Protein AF-A0A5C7S1T9-F1 (afdb_monomer_lite)

Foldseek 3Di:
DDDDDDDPDPCPPDDDDDDPDDDQDEDQDDDDLVPDDDDPVSSVVSVVRRVVLVVQLVVQVVPDPPVPDDPVRVSVSNHVSSVDD

Structure (mmCIF, N/CA/C/O backbone):
data_AF-A0A5C7S1T9-F1
#
_entry.id   AF-A0A5C7S1T9-F1
#
loop_
_atom_site.group_PDB
_atom_site.id
_atom_site.type_symbol
_atom_site.label_atom_id
_atom_site.label_alt_id
_atom_site.label_comp_id
_atom_site.label_asym_id
_atom_site.label_entity_id
_atom_site.label_seq_id
_atom_site.pdbx_PDB_ins_code
_atom_site.Cartn_x
_atom_site.Cartn_y
_atom_site.Cartn_z
_atom_site.occupancy
_atom_site.B_iso_or_equiv
_atom_site.auth_seq_id
_atom_site.auth_comp_id
_atom_site.auth_asym_id
_atom_site.auth_atom_id
_atom_site.pdbx_PDB_model_num
ATOM 1 N N . MET A 1 1 ? -17.063 9.999 -21.178 1.00 32.09 1 MET A N 1
ATOM 2 C CA . MET A 1 1 ? -17.350 8.806 -20.356 1.00 32.09 1 MET A CA 1
ATOM 3 C C . MET A 1 1 ? -16.059 8.467 -19.618 1.00 32.09 1 MET A C 1
ATOM 5 O O . MET A 1 1 ? -15.187 7.833 -20.189 1.00 32.09 1 MET A O 1
ATOM 9 N N . ALA A 1 2 ? -15.869 9.040 -18.432 1.00 31.02 2 ALA A N 1
ATOM 10 C CA . ALA A 1 2 ? -14.735 8.776 -17.551 1.00 31.02 2 ALA A CA 1
ATOM 11 C C . ALA A 1 2 ? -15.305 8.678 -16.137 1.00 31.02 2 ALA A C 1
ATOM 13 O O . ALA A 1 2 ? -16.235 9.406 -15.789 1.00 31.02 2 ALA A O 1
ATOM 14 N N . ASP A 1 3 ? -14.822 7.671 -15.434 1.00 36.81 3 ASP A N 1
ATOM 15 C CA . ASP A 1 3 ? -15.508 6.963 -14.372 1.00 36.81 3 ASP A CA 1
ATOM 16 C C . ASP A 1 3 ? -15.748 7.813 -13.122 1.00 36.81 3 ASP A C 1
ATOM 18 O O . ASP A 1 3 ? -14.873 8.544 -12.657 1.00 36.81 3 ASP A O 1
ATOM 22 N N . ARG A 1 4 ? -16.956 7.685 -12.575 1.00 39.44 4 ARG A N 1
ATOM 23 C CA . ARG A 1 4 ? -17.343 8.192 -11.261 1.00 39.44 4 ARG A CA 1
ATOM 24 C C . ARG A 1 4 ? -16.961 7.118 -10.253 1.00 39.44 4 ARG A C 1
ATOM 26 O O . ARG A 1 4 ? -17.762 6.220 -10.052 1.00 39.44 4 ARG A O 1
ATOM 33 N N . TYR A 1 5 ? -15.810 7.210 -9.591 1.00 39.31 5 TYR A N 1
ATOM 34 C CA . TYR A 1 5 ? -15.623 6.504 -8.320 1.00 39.31 5 TYR A CA 1
ATOM 35 C C . TYR A 1 5 ? -14.681 7.267 -7.384 1.00 39.31 5 TYR A C 1
ATOM 37 O O . TYR A 1 5 ? -13.599 7.714 -7.754 1.00 39.31 5 TYR A O 1
ATOM 45 N N . ASN A 1 6 ? -15.201 7.447 -6.177 1.00 36.97 6 ASN A N 1
ATOM 46 C CA . ASN A 1 6 ? -14.753 8.264 -5.058 1.00 36.97 6 ASN A CA 1
ATOM 47 C C . ASN A 1 6 ? -13.273 8.012 -4.662 1.00 36.97 6 ASN A C 1
ATOM 49 O O . ASN A 1 6 ? -12.907 6.852 -4.456 1.00 36.97 6 ASN A O 1
ATOM 53 N N . PRO A 1 7 ? -12.419 9.048 -4.535 1.00 39.22 7 PRO A N 1
ATOM 54 C CA . PRO A 1 7 ? -10.997 8.890 -4.255 1.00 39.22 7 PRO A CA 1
ATOM 55 C C . PRO A 1 7 ? -10.747 8.761 -2.748 1.00 39.22 7 PRO A C 1
ATOM 57 O O . PRO A 1 7 ? -10.831 9.734 -2.011 1.00 39.22 7 PRO A O 1
ATOM 60 N N . LEU A 1 8 ? -10.341 7.580 -2.287 1.00 40.16 8 LEU A N 1
ATOM 61 C CA . LEU A 1 8 ? -9.613 7.455 -1.018 1.00 40.16 8 LEU A CA 1
ATOM 62 C C . LEU A 1 8 ? -8.107 7.584 -1.296 1.00 40.16 8 LEU A C 1
ATOM 64 O O . LEU A 1 8 ? -7.319 6.663 -1.101 1.00 40.16 8 LEU A O 1
ATOM 68 N N . PHE A 1 9 ? -7.717 8.748 -1.812 1.00 44.00 9 PHE A N 1
ATOM 69 C CA . PHE A 1 9 ? -6.363 9.270 -1.658 1.00 44.00 9 PHE A CA 1
ATOM 70 C C . PHE A 1 9 ? -6.429 10.352 -0.585 1.00 44.00 9 PHE A C 1
ATOM 72 O O . PHE A 1 9 ? -7.438 11.042 -0.464 1.00 44.00 9 PHE A O 1
ATOM 79 N N . LEU A 1 10 ? -5.357 10.505 0.186 1.00 38.78 10 LEU A N 1
ATOM 80 C CA . LEU A 1 10 ? -5.224 11.452 1.294 1.00 38.78 10 LEU A CA 1
ATOM 81 C C . LEU A 1 10 ? -5.126 12.926 0.816 1.00 38.78 10 LEU A C 1
ATOM 83 O O . LEU A 1 10 ? -4.205 13.652 1.168 1.00 38.78 10 LEU A O 1
ATOM 87 N N . CYS A 1 11 ? -6.050 13.357 -0.039 1.00 39.81 11 CYS A N 1
ATOM 88 C CA . CYS A 1 11 ? -6.303 14.738 -0.442 1.00 39.81 11 CYS A CA 1
ATOM 89 C C . CYS A 1 11 ? -7.809 14.866 -0.669 1.00 39.81 11 CYS A C 1
ATOM 91 O O . CYS A 1 11 ? -8.287 14.914 -1.799 1.00 39.81 11 CYS A O 1
ATOM 93 N N . ALA A 1 12 ? -8.564 14.861 0.427 1.00 46.38 12 ALA A N 1
ATOM 94 C CA . ALA A 1 12 ? -9.975 15.214 0.385 1.00 46.38 12 ALA A CA 1
ATOM 95 C C . ALA A 1 12 ? -10.189 16.740 0.261 1.00 46.38 12 ALA A C 1
ATOM 97 O O . ALA A 1 12 ? -11.326 17.143 0.053 1.00 46.38 12 ALA A O 1
ATOM 98 N N . ASP A 1 13 ? -9.130 17.570 0.352 1.00 46.84 13 ASP A N 1
ATOM 99 C CA . ASP A 1 13 ? -9.265 19.041 0.330 1.00 46.84 13 ASP A CA 1
ATOM 100 C C . ASP A 1 13 ? -8.029 19.849 -0.148 1.00 46.84 13 ASP A C 1
ATOM 102 O O . ASP A 1 13 ? -8.097 21.067 -0.269 1.00 46.84 13 ASP A O 1
ATOM 106 N N . GLU A 1 14 ? -6.889 19.218 -0.465 1.00 44.59 14 GLU A N 1
ATOM 107 C CA . GLU A 1 14 ? -5.680 19.940 -0.900 1.00 44.59 14 GLU A CA 1
ATOM 108 C C . GLU A 1 14 ? -5.213 19.489 -2.288 1.00 44.59 14 GLU A C 1
ATOM 110 O O . GLU A 1 14 ? -5.276 18.317 -2.660 1.00 44.59 14 GLU A O 1
ATOM 115 N N . SER A 1 15 ? -4.764 20.450 -3.097 1.00 51.47 15 SER A N 1
ATOM 116 C CA . SER A 1 15 ? -4.287 20.188 -4.456 1.00 51.47 15 SER A CA 1
ATOM 117 C C . SER A 1 15 ? -3.017 19.335 -4.408 1.00 51.47 15 SER A C 1
ATOM 119 O O . SER A 1 15 ? -2.029 19.735 -3.795 1.00 51.47 15 SER A O 1
ATOM 121 N N . CYS A 1 16 ? -3.014 18.174 -5.074 1.00 58.28 16 CYS A N 1
ATOM 122 C CA . CYS A 1 16 ? -1.821 17.329 -5.152 1.00 58.28 16 CYS A CA 1
ATOM 123 C C . CYS A 1 16 ? -0.610 18.123 -5.689 1.00 58.28 16 CYS A C 1
ATOM 125 O O . CYS A 1 16 ? -0.755 18.863 -6.668 1.00 58.28 16 CYS A O 1
ATOM 127 N N . PRO A 1 17 ? 0.592 17.951 -5.106 1.00 63.75 17 PRO A N 1
ATOM 128 C CA . PRO A 1 17 ? 1.778 18.688 -5.527 1.00 63.75 17 PRO A CA 1
ATOM 129 C C . PRO A 1 17 ? 2.147 18.382 -6.986 1.00 63.75 17 PRO A C 1
ATOM 131 O O . PRO A 1 17 ? 2.051 17.241 -7.448 1.00 63.75 17 PRO A O 1
ATOM 134 N 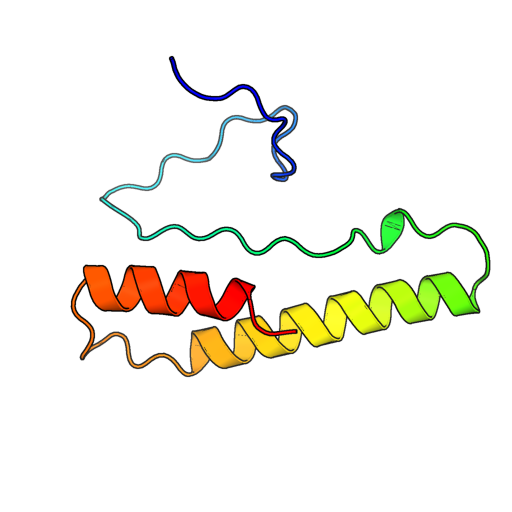N . VAL A 1 18 ? 2.595 19.409 -7.716 1.00 66.25 18 VAL A N 1
ATOM 135 C CA . VAL A 1 18 ? 3.079 19.261 -9.094 1.00 66.25 18 VAL A CA 1
ATOM 136 C C . VAL A 1 18 ? 4.473 18.644 -9.067 1.00 66.25 18 VAL A C 1
ATOM 138 O O . VAL A 1 18 ? 5.439 19.272 -8.640 1.00 66.25 18 VAL A O 1
ATOM 141 N N . TRP A 1 19 ? 4.586 17.415 -9.564 1.00 64.00 19 TRP A N 1
ATOM 142 C CA . TRP A 1 19 ? 5.869 16.740 -9.737 1.00 64.00 19 TRP A CA 1
ATOM 143 C C . TRP A 1 19 ? 6.453 17.072 -11.119 1.00 64.00 19 TRP A C 1
ATOM 145 O O . TRP A 1 19 ? 5.831 16.720 -12.126 1.00 64.00 19 TRP A O 1
ATOM 155 N N . PRO A 1 20 ? 7.629 17.727 -11.215 1.00 68.50 20 PRO A N 1
ATOM 156 C CA . PRO A 1 20 ? 8.261 17.976 -12.506 1.00 68.50 20 PRO A CA 1
ATOM 157 C C . PRO A 1 20 ? 8.663 16.650 -13.176 1.00 68.50 20 PRO A C 1
ATOM 159 O O . PRO A 1 20 ? 9.214 15.753 -12.541 1.00 68.50 20 PRO A O 1
ATOM 162 N N . GLY A 1 21 ? 8.390 16.518 -14.478 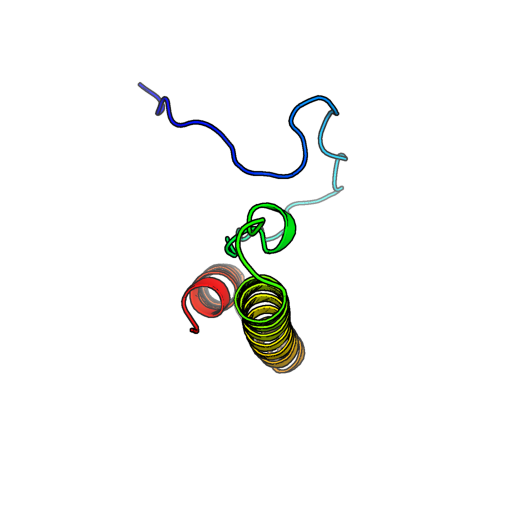1.00 76.81 21 GLY A N 1
ATOM 163 C CA . GLY A 1 21 ? 8.686 15.317 -15.270 1.00 76.81 21 GLY A CA 1
ATOM 164 C C . GLY A 1 21 ? 7.480 14.395 -15.506 1.00 76.81 21 GLY A C 1
ATOM 165 O O . GLY A 1 21 ? 6.329 14.822 -15.485 1.00 76.81 21 GLY A O 1
ATOM 166 N N . ARG A 1 22 ? 7.745 13.113 -15.806 1.00 73.38 22 ARG A N 1
ATOM 167 C CA . ARG A 1 22 ? 6.719 12.073 -16.045 1.00 73.38 22 ARG A CA 1
ATOM 168 C C . ARG A 1 22 ? 6.864 10.918 -15.044 1.00 73.38 22 ARG A C 1
ATOM 170 O O . ARG A 1 22 ? 7.251 9.816 -15.469 1.00 73.38 22 ARG A O 1
ATOM 177 N N . PRO A 1 23 ? 6.579 11.150 -13.747 1.00 80.25 23 PRO A N 1
ATOM 178 C CA . PRO A 1 23 ? 6.756 10.141 -12.711 1.00 80.25 23 PRO A CA 1
ATOM 179 C C . PRO A 1 23 ? 5.930 8.888 -13.009 1.00 80.25 23 PRO A C 1
ATOM 181 O O . PRO A 1 23 ? 4.889 8.931 -13.673 1.00 80.25 23 PRO A O 1
ATOM 184 N N . ILE A 1 24 ? 6.415 7.750 -12.524 1.00 84.12 24 ILE A N 1
ATOM 185 C CA . ILE A 1 24 ? 5.623 6.526 -12.476 1.00 84.12 24 ILE A CA 1
ATOM 186 C C . ILE A 1 24 ? 4.824 6.571 -11.181 1.00 84.12 24 ILE A C 1
ATOM 188 O O . ILE A 1 24 ? 5.393 6.732 -10.107 1.00 84.12 24 ILE A O 1
ATOM 192 N N . THR A 1 25 ? 3.509 6.432 -11.295 1.00 82.00 25 THR A N 1
ATOM 193 C CA . THR A 1 25 ? 2.585 6.459 -10.163 1.00 82.00 25 THR A CA 1
ATOM 194 C C . THR A 1 25 ? 1.942 5.091 -9.965 1.00 82.00 25 THR A C 1
ATOM 196 O O . THR A 1 25 ? 1.612 4.391 -10.929 1.00 82.00 25 THR A O 1
ATOM 199 N N . ALA A 1 26 ? 1.753 4.715 -8.703 1.00 85.88 26 ALA A N 1
ATOM 200 C CA . ALA A 1 26 ? 0.955 3.571 -8.289 1.00 85.88 26 ALA A CA 1
ATOM 201 C C . ALA A 1 26 ? 0.215 3.916 -6.996 1.00 85.88 26 ALA A C 1
ATOM 203 O O . ALA A 1 26 ? 0.683 4.737 -6.210 1.00 85.88 26 ALA A O 1
ATOM 204 N N . HIS A 1 27 ? -0.937 3.284 -6.793 1.00 84.25 27 HIS A N 1
ATOM 205 C CA . HIS A 1 27 ? -1.733 3.431 -5.584 1.00 84.25 27 HIS A CA 1
ATOM 206 C C . HIS A 1 27 ? -1.799 2.101 -4.850 1.00 84.25 27 HIS A C 1
ATOM 208 O O . HIS A 1 27 ? -2.127 1.077 -5.451 1.00 84.25 27 HIS A O 1
ATOM 214 N N . TRP A 1 28 ? -1.483 2.133 -3.560 1.00 87.12 28 TRP A N 1
ATOM 215 C CA . TRP A 1 28 ? -1.446 0.966 -2.692 1.00 87.12 28 TRP A CA 1
ATOM 216 C C . TRP A 1 28 ? -2.396 1.192 -1.525 1.00 87.12 28 TRP A C 1
ATOM 218 O O . TRP A 1 28 ? -1.979 1.630 -0.456 1.00 87.12 28 TRP A O 1
ATOM 228 N N . GLY A 1 29 ? -3.677 0.900 -1.745 1.00 85.50 29 GLY A N 1
ATOM 2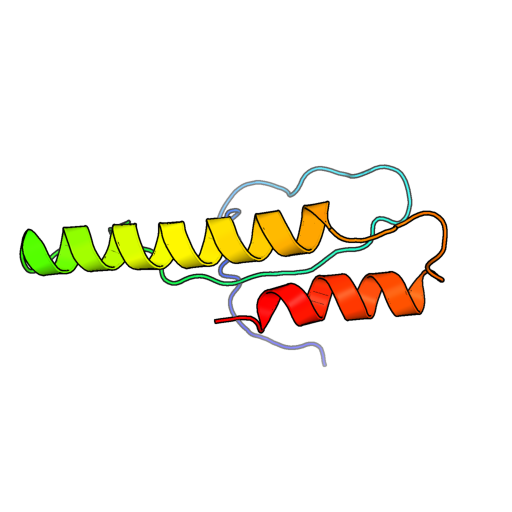29 C CA . GLY A 1 29 ? -4.679 0.961 -0.687 1.00 85.50 29 GLY A CA 1
ATOM 230 C C . GLY A 1 29 ? -4.309 0.036 0.475 1.00 85.50 29 GLY A C 1
ATOM 231 O O . GLY A 1 29 ? -3.827 -1.086 0.265 1.00 85.50 29 GLY A O 1
ATOM 232 N N . ILE A 1 30 ? -4.499 0.531 1.692 1.00 88.44 30 ILE A N 1
ATOM 233 C CA . ILE A 1 30 ? -4.475 -0.239 2.935 1.00 88.44 30 ILE A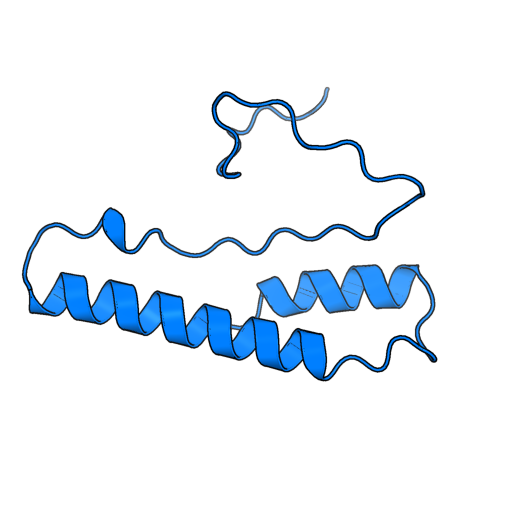 CA 1
ATOM 234 C C . ILE A 1 30 ? -5.742 0.109 3.708 1.00 88.44 30 ILE A C 1
ATOM 236 O O . ILE A 1 30 ? -6.264 1.214 3.553 1.00 88.44 30 ILE A O 1
ATOM 240 N N . ASP A 1 31 ? -6.217 -0.817 4.532 1.00 87.75 31 ASP A N 1
ATOM 241 C CA . ASP A 1 31 ? -7.307 -0.519 5.454 1.00 87.75 31 ASP A CA 1
ATOM 242 C C . ASP A 1 31 ? -6.849 0.553 6.450 1.00 87.75 31 ASP A C 1
ATOM 244 O O . ASP A 1 31 ? -5.719 0.497 6.941 1.00 87.75 31 ASP A O 1
ATOM 248 N N . ASP A 1 32 ? -7.716 1.524 6.739 1.00 89.88 32 ASP A N 1
ATOM 249 C CA . ASP A 1 32 ? -7.429 2.572 7.717 1.00 89.88 32 ASP A CA 1
ATOM 250 C C . ASP A 1 32 ? -7.470 1.985 9.141 1.00 89.88 32 ASP A C 1
ATOM 252 O O . ASP A 1 32 ? -8.552 1.634 9.627 1.00 89.88 32 ASP A O 1
ATOM 256 N N . PRO A 1 33 ? -6.327 1.872 9.847 1.00 91.69 33 PRO A N 1
ATOM 257 C CA . PRO A 1 33 ? -6.317 1.327 11.196 1.00 91.69 33 PRO A CA 1
ATOM 258 C C . PRO A 1 33 ? -7.000 2.254 12.213 1.00 91.69 33 PRO A C 1
ATOM 260 O O . PRO A 1 33 ? -7.422 1.771 13.264 1.00 91.69 33 PRO A O 1
ATOM 263 N N . ALA A 1 34 ? -7.143 3.554 11.916 1.00 91.62 34 ALA A N 1
ATOM 264 C CA . ALA A 1 34 ? -7.827 4.512 12.786 1.00 91.62 34 ALA A CA 1
ATOM 265 C C . ALA A 1 34 ? -9.357 4.359 12.754 1.00 91.62 34 ALA A C 1
ATOM 267 O O . ALA A 1 34 ? -10.037 4.816 13.672 1.00 91.62 34 ALA A O 1
ATOM 268 N N . ALA A 1 35 ? -9.900 3.674 11.743 1.00 91.62 35 ALA A N 1
ATOM 269 C CA . ALA A 1 35 ? -11.321 3.351 11.674 1.00 91.62 35 ALA A CA 1
ATOM 270 C C . ALA A 1 35 ? -11.739 2.255 12.676 1.00 91.62 35 ALA A C 1
ATOM 272 O O . ALA A 1 35 ? -12.926 2.112 12.966 1.00 91.62 35 ALA A O 1
ATOM 273 N N . ALA A 1 36 ? -10.794 1.478 13.223 1.00 92.25 36 ALA A N 1
ATOM 274 C CA . ALA A 1 36 ? -11.090 0.488 14.255 1.00 92.25 36 ALA A CA 1
ATOM 275 C C . ALA A 1 36 ? -11.333 1.179 15.611 1.00 92.25 36 ALA A C 1
ATOM 277 O O . ALA A 1 36 ? -10.423 1.789 16.166 1.00 92.25 36 ALA A O 1
ATOM 278 N N . THR A 1 37 ? -12.539 1.048 16.171 1.00 91.94 37 THR A N 1
ATOM 279 C CA . THR A 1 37 ? -12.932 1.690 17.446 1.00 91.94 37 THR A CA 1
ATOM 280 C C . THR A 1 37 ? -13.499 0.722 18.487 1.00 91.94 37 THR A C 1
ATOM 282 O O . THR A 1 37 ? -13.796 1.135 19.604 1.00 91.94 37 THR A O 1
ATOM 285 N N . ASP A 1 38 ? -13.612 -0.565 18.151 1.00 88.25 38 ASP A N 1
ATOM 286 C CA . ASP A 1 38 ? -14.319 -1.558 18.964 1.00 88.25 38 ASP A CA 1
ATOM 287 C C . ASP A 1 38 ? -13.594 -1.902 20.283 1.00 88.25 38 ASP A C 1
ATOM 289 O O . ASP A 1 38 ? -13.975 -1.465 21.365 1.00 88.25 38 ASP A O 1
ATOM 293 N N . SER A 1 39 ? -12.539 -2.725 20.215 1.00 95.31 39 SER A N 1
ATOM 294 C CA . SER A 1 39 ? -11.786 -3.197 21.384 1.00 95.31 39 SER A CA 1
ATOM 295 C C . SER A 1 39 ? -10.294 -2.898 21.253 1.00 95.31 39 SER A C 1
ATOM 297 O O . SER A 1 39 ? -9.764 -2.938 20.139 1.00 95.31 39 SER A O 1
ATOM 299 N N . PRO A 1 40 ? -9.554 -2.718 22.367 1.00 94.06 40 PRO A N 1
ATOM 300 C CA . PRO A 1 40 ? -8.102 -2.518 22.324 1.00 94.06 40 PRO A CA 1
ATOM 301 C C . PRO A 1 40 ? -7.362 -3.604 21.528 1.00 94.06 40 PRO A C 1
ATOM 303 O O . PRO A 1 40 ? -6.395 -3.320 20.827 1.00 94.06 40 PRO A O 1
ATOM 306 N N . LYS A 1 41 ? -7.851 -4.851 21.579 1.00 95.88 41 LYS A N 1
ATOM 307 C CA . LYS A 1 41 ? -7.303 -5.972 20.807 1.00 95.88 41 LYS A CA 1
ATOM 308 C C . LYS A 1 41 ? -7.550 -5.820 19.302 1.00 95.88 41 LYS A C 1
ATOM 310 O O . LYS A 1 41 ? -6.655 -6.119 18.514 1.00 95.88 41 LYS A O 1
ATOM 315 N N . GLN A 1 42 ? -8.745 -5.386 18.897 1.00 93.31 42 GLN A N 1
ATOM 316 C CA . GLN A 1 42 ? -9.065 -5.133 17.486 1.00 93.31 42 GLN A CA 1
ATOM 317 C C . GLN A 1 42 ? -8.295 -3.929 16.946 1.00 93.31 42 GLN A C 1
ATOM 319 O O . GLN A 1 42 ? -7.740 -4.033 15.856 1.00 93.31 42 GLN A O 1
ATOM 324 N N . ILE A 1 43 ? -8.181 -2.855 17.733 1.00 95.12 43 ILE A N 1
ATOM 325 C CA . ILE A 1 43 ? -7.365 -1.680 17.402 1.00 95.12 43 ILE A CA 1
ATOM 326 C C . ILE A 1 43 ? -5.916 -2.115 17.187 1.00 95.12 43 ILE A C 1
ATOM 328 O O . ILE A 1 43 ? -5.364 -1.914 16.110 1.00 95.12 43 ILE A O 1
ATOM 332 N N . HIS A 1 44 ? -5.319 -2.803 18.165 1.00 96.31 44 HIS A N 1
ATOM 333 C CA . HIS A 1 44 ? -3.943 -3.279 18.046 1.00 96.31 44 HIS A CA 1
ATOM 334 C C . HIS A 1 44 ? -3.744 -4.143 16.794 1.00 96.31 44 HIS A C 1
ATOM 336 O O . HIS A 1 44 ? -2.824 -3.903 16.019 1.00 96.31 44 HIS A O 1
ATOM 342 N N . ARG A 1 45 ? -4.657 -5.089 16.537 1.00 95.75 45 ARG A N 1
ATOM 343 C CA . ARG A 1 45 ? -4.610 -5.933 15.337 1.00 95.75 45 ARG A CA 1
ATOM 344 C C . ARG A 1 45 ? -4.686 -5.118 14.041 1.00 95.75 45 ARG A C 1
ATOM 346 O O . ARG A 1 45 ? -3.946 -5.430 13.113 1.00 95.75 45 ARG A O 1
ATOM 353 N N . ALA A 1 46 ? -5.550 -4.105 13.965 1.00 95.00 46 ALA A N 1
ATOM 354 C CA . ALA A 1 46 ? -5.679 -3.248 12.786 1.00 95.00 46 ALA A CA 1
ATOM 355 C C . ALA A 1 46 ? -4.366 -2.504 12.491 1.00 95.00 46 ALA A C 1
ATOM 357 O O . ALA A 1 46 ? -3.861 -2.566 11.369 1.00 95.00 46 ALA A O 1
ATOM 358 N N . PHE A 1 47 ? -3.753 -1.904 13.516 1.00 96.19 47 PHE A N 1
ATOM 359 C CA . PHE A 1 47 ? -2.455 -1.233 13.390 1.00 96.19 47 PHE A CA 1
ATOM 360 C C . PHE A 1 47 ? -1.324 -2.199 13.019 1.00 96.19 47 PHE A C 1
ATOM 362 O O . PHE A 1 47 ? -0.539 -1.900 12.120 1.00 96.19 47 PHE A O 1
ATOM 369 N N . THR A 1 48 ? -1.246 -3.370 13.656 1.00 96.44 48 THR A N 1
ATOM 370 C CA . THR A 1 48 ? -0.236 -4.387 13.327 1.00 96.44 48 THR A CA 1
ATOM 371 C C . THR A 1 48 ? -0.365 -4.862 11.879 1.00 96.44 48 THR A C 1
ATOM 373 O O . THR A 1 48 ? 0.642 -4.979 11.183 1.00 96.44 48 THR A O 1
ATOM 376 N N . ASN A 1 49 ? -1.590 -5.091 11.400 1.00 95.06 49 ASN A N 1
ATOM 377 C CA . ASN A 1 49 ? -1.836 -5.497 10.016 1.00 95.06 49 ASN A CA 1
ATOM 378 C C . ASN A 1 49 ? -1.409 -4.407 9.023 1.00 95.06 49 ASN A C 1
ATOM 380 O O . ASN A 1 49 ? -0.671 -4.699 8.082 1.00 95.06 49 ASN A O 1
ATOM 384 N N . ALA A 1 50 ? -1.821 -3.155 9.257 1.00 94.88 50 ALA A N 1
ATOM 385 C CA . ALA A 1 50 ? -1.430 -2.020 8.423 1.00 94.88 50 ALA A CA 1
ATOM 386 C C . ALA A 1 50 ? 0.099 -1.854 8.384 1.00 94.88 50 ALA A C 1
ATOM 388 O O . ALA A 1 50 ? 0.684 -1.698 7.310 1.00 94.88 50 ALA A O 1
ATOM 389 N N . HIS A 1 51 ? 0.760 -1.971 9.540 1.00 95.25 51 HIS A N 1
ATOM 390 C CA . HIS A 1 51 ? 2.214 -1.905 9.651 1.00 95.25 51 HIS A CA 1
ATOM 391 C C . HIS A 1 51 ? 2.912 -3.012 8.852 1.00 95.25 51 HIS A C 1
ATOM 393 O O . HIS A 1 51 ? 3.793 -2.714 8.047 1.00 95.25 51 HIS A O 1
ATOM 399 N N . HIS A 1 52 ? 2.507 -4.274 9.016 1.00 95.44 52 HIS A N 1
ATOM 400 C CA . HIS A 1 52 ? 3.110 -5.392 8.283 1.00 95.44 52 HIS A CA 1
ATOM 401 C C . HIS A 1 52 ? 2.951 -5.246 6.769 1.00 95.44 52 HIS A C 1
ATOM 403 O O . HIS A 1 52 ? 3.906 -5.474 6.021 1.00 95.44 52 HIS A O 1
ATOM 409 N N . LEU A 1 53 ? 1.769 -4.821 6.320 1.00 93.94 53 LEU A N 1
ATOM 410 C CA . LEU A 1 53 ? 1.482 -4.614 4.906 1.00 93.94 53 LEU A CA 1
ATOM 411 C C . LEU A 1 53 ? 2.359 -3.501 4.315 1.00 93.94 53 LEU A C 1
ATOM 413 O O . LEU A 1 53 ? 2.970 -3.680 3.258 1.00 93.94 53 LEU A O 1
ATOM 417 N N . LEU A 1 54 ? 2.484 -2.373 5.020 1.00 94.00 54 LEU A N 1
ATOM 418 C CA . LEU A 1 54 ? 3.364 -1.272 4.624 1.00 94.00 54 LEU A CA 1
ATOM 419 C C . LEU A 1 54 ? 4.832 -1.697 4.608 1.00 94.00 54 LEU A C 1
ATOM 421 O O . LEU A 1 54 ? 5.520 -1.469 3.612 1.00 94.00 54 LEU A O 1
ATOM 425 N N . GLN A 1 55 ? 5.301 -2.357 5.666 1.00 95.62 55 GLN A N 1
ATOM 426 C CA . GLN A 1 55 ? 6.681 -2.820 5.778 1.00 95.62 55 GLN A CA 1
ATOM 427 C C . GLN A 1 55 ? 7.045 -3.769 4.629 1.00 95.62 55 GLN A C 1
ATOM 429 O O . GLN A 1 55 ? 8.097 -3.609 4.006 1.00 95.62 55 GLN A O 1
ATOM 434 N N . ARG A 1 56 ? 6.158 -4.715 4.292 1.00 94.50 56 ARG A N 1
ATOM 435 C CA . ARG A 1 56 ? 6.351 -5.634 3.162 1.00 94.50 56 ARG A CA 1
ATOM 436 C C . ARG A 1 56 ? 6.456 -4.882 1.837 1.00 94.50 56 ARG A C 1
ATOM 438 O O . ARG A 1 56 ? 7.398 -5.109 1.078 1.00 94.50 56 ARG A O 1
ATOM 445 N N . ARG A 1 57 ? 5.515 -3.977 1.560 1.00 94.88 57 ARG A N 1
ATOM 446 C CA . ARG A 1 57 ? 5.468 -3.217 0.298 1.00 94.88 57 ARG A CA 1
ATOM 447 C C . ARG A 1 57 ? 6.678 -2.299 0.132 1.00 94.88 57 ARG A C 1
ATOM 449 O O . ARG A 1 57 ? 7.285 -2.273 -0.937 1.00 94.88 57 ARG A O 1
ATOM 456 N N . ILE A 1 58 ? 7.076 -1.606 1.198 1.00 93.94 58 ILE A N 1
ATOM 457 C CA . ILE A 1 58 ? 8.278 -0.762 1.226 1.00 93.94 58 ILE A CA 1
ATOM 458 C C . ILE A 1 58 ? 9.541 -1.606 1.011 1.00 93.94 58 ILE A C 1
ATOM 460 O O . ILE A 1 58 ? 10.427 -1.195 0.263 1.00 93.94 58 ILE A O 1
ATOM 464 N N . GLY A 1 59 ? 9.617 -2.799 1.609 1.00 94.88 59 GLY A N 1
ATOM 465 C CA . GLY A 1 59 ? 10.721 -3.732 1.377 1.00 94.88 59 GLY A CA 1
ATOM 466 C C . GLY A 1 59 ? 10.817 -4.182 -0.084 1.00 94.88 59 GLY A C 1
ATOM 467 O O . GLY A 1 59 ? 11.898 -4.153 -0.669 1.00 94.88 59 GLY A O 1
ATOM 468 N N . LEU A 1 60 ? 9.685 -4.529 -0.709 1.00 93.50 60 LEU A N 1
ATOM 469 C CA . LEU A 1 60 ? 9.644 -4.894 -2.130 1.00 93.50 60 LEU A CA 1
ATOM 470 C C . LEU A 1 60 ? 10.040 -3.730 -3.043 1.00 93.50 60 LEU A C 1
ATOM 472 O O . LEU A 1 60 ? 10.742 -3.948 -4.028 1.00 93.50 60 LEU A O 1
ATOM 476 N N . LEU A 1 61 ? 9.620 -2.507 -2.710 1.00 92.44 61 LEU A N 1
ATOM 477 C CA . LEU A 1 61 ? 9.993 -1.305 -3.454 1.00 92.44 61 LEU A CA 1
ATOM 478 C C . LEU A 1 61 ? 11.505 -1.066 -3.401 1.00 92.44 61 LEU A C 1
ATOM 480 O O . LEU A 1 61 ? 12.114 -0.831 -4.441 1.00 92.44 61 LEU A O 1
ATOM 484 N N . GLN A 1 62 ? 12.109 -1.170 -2.213 1.00 93.62 62 GLN A N 1
ATOM 485 C CA . GLN A 1 62 ? 13.559 -1.021 -2.032 1.00 93.62 62 GLN A CA 1
ATOM 486 C C . GLN A 1 62 ? 14.361 -2.099 -2.771 1.00 93.62 62 GLN A C 1
ATOM 488 O O . GLN A 1 62 ? 15.474 -1.840 -3.217 1.00 93.62 62 GLN A O 1
ATOM 493 N N . ALA A 1 63 ? 13.800 -3.299 -2.932 1.00 92.62 63 ALA A N 1
ATOM 494 C CA . ALA A 1 63 ? 14.447 -4.397 -3.645 1.00 92.62 63 ALA A CA 1
ATOM 495 C C . ALA A 1 63 ? 14.381 -4.273 -5.184 1.00 92.62 63 ALA A C 1
ATOM 497 O O . ALA A 1 63 ? 14.989 -5.088 -5.887 1.00 92.62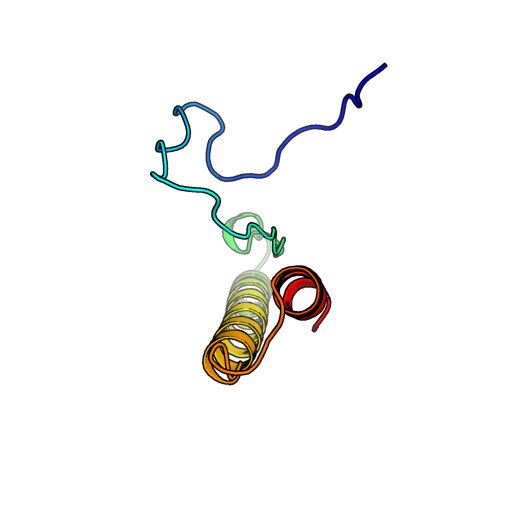 63 ALA A O 1
ATOM 498 N N . LEU A 1 64 ? 13.652 -3.292 -5.738 1.00 90.06 64 LEU A N 1
ATOM 499 C CA . LEU A 1 64 ? 13.584 -3.090 -7.186 1.00 90.06 64 LEU A CA 1
ATOM 500 C C . LEU A 1 64 ? 14.915 -2.553 -7.730 1.00 90.06 64 LEU A C 1
ATOM 502 O O . LEU A 1 64 ? 15.349 -1.456 -7.395 1.00 90.06 64 LEU A O 1
ATOM 506 N N . LYS A 1 65 ? 15.521 -3.293 -8.663 1.00 86.25 65 LYS A N 1
ATOM 507 C CA . LYS A 1 65 ? 16.678 -2.830 -9.443 1.00 86.25 65 LYS A CA 1
ATOM 508 C C . LYS A 1 65 ? 16.216 -1.912 -10.573 1.00 86.25 65 LYS A C 1
ATOM 510 O O . LYS A 1 65 ? 15.941 -2.373 -11.680 1.00 86.25 65 LYS A O 1
ATOM 515 N N . ILE A 1 66 ? 16.089 -0.622 -10.274 1.00 84.81 66 ILE A N 1
ATOM 516 C CA . ILE A 1 66 ? 15.554 0.382 -11.208 1.00 84.81 66 ILE A CA 1
ATOM 517 C C . ILE A 1 66 ? 16.446 0.525 -12.451 1.00 84.81 66 ILE A C 1
ATOM 519 O O . ILE A 1 66 ? 15.919 0.655 -13.554 1.00 84.81 66 ILE A O 1
ATOM 523 N N . GLU A 1 67 ? 17.771 0.421 -12.302 1.00 80.81 67 GLU A N 1
ATOM 524 C CA . GLU A 1 67 ? 18.748 0.664 -13.380 1.00 80.81 67 GLU A CA 1
ATOM 525 C C . GLU A 1 67 ? 18.671 -0.320 -14.566 1.00 80.81 67 GLU A C 1
ATOM 527 O O . GLU A 1 67 ? 19.315 -0.094 -15.586 1.00 80.81 67 GLU A O 1
ATOM 532 N N . GLY A 1 68 ? 17.879 -1.393 -14.468 1.00 75.62 68 GLY A N 1
ATOM 533 C CA . GLY A 1 68 ? 17.696 -2.382 -15.538 1.00 75.62 68 GLY A CA 1
ATOM 534 C C . GLY A 1 68 ? 16.260 -2.524 -16.046 1.00 75.62 68 GLY A C 1
ATOM 535 O O . GLY A 1 68 ? 15.975 -3.469 -16.781 1.00 75.62 68 GLY A O 1
ATOM 536 N N . LEU A 1 69 ? 15.334 -1.656 -15.622 1.00 83.00 69 LEU A N 1
ATOM 537 C CA . LEU A 1 69 ? 13.912 -1.789 -15.942 1.00 83.00 69 LEU A CA 1
ATOM 538 C C . LEU A 1 69 ? 13.443 -0.737 -16.949 1.00 83.00 69 LEU A C 1
ATOM 540 O O . LEU A 1 69 ? 13.454 0.462 -16.684 1.00 83.00 69 LEU A O 1
ATOM 544 N N . GLU A 1 70 ? 12.901 -1.219 -18.068 1.00 87.00 70 GLU A N 1
ATOM 545 C CA . GLU A 1 70 ? 12.117 -0.410 -19.000 1.00 87.00 70 GLU A CA 1
ATOM 546 C C . GLU A 1 70 ? 10.919 0.241 -18.299 1.00 87.00 70 GLU A C 1
ATOM 548 O O . GLU A 1 70 ? 10.290 -0.343 -17.409 1.00 87.00 70 GLU A O 1
ATOM 553 N N . ARG A 1 71 ? 10.532 1.440 -18.744 1.00 84.56 71 ARG A N 1
ATOM 554 C CA . ARG A 1 71 ? 9.503 2.258 -18.073 1.00 84.56 71 ARG A CA 1
ATOM 555 C C . ARG A 1 71 ? 8.173 1.521 -17.876 1.00 84.56 71 ARG A C 1
ATOM 557 O O . ARG A 1 71 ? 7.520 1.685 -16.844 1.00 84.56 71 ARG A O 1
ATOM 564 N N . LEU A 1 72 ? 7.759 0.720 -18.861 1.00 86.81 72 LEU A N 1
ATOM 565 C CA . LEU A 1 72 ? 6.531 -0.075 -18.773 1.00 86.81 72 LEU A CA 1
ATOM 566 C C . LEU A 1 72 ? 6.664 -1.201 -17.741 1.00 86.81 72 LEU A C 1
ATOM 568 O O . LEU A 1 72 ? 5.749 -1.401 -16.945 1.00 86.81 72 LEU A O 1
ATOM 572 N N . ALA A 1 73 ? 7.814 -1.879 -17.712 1.00 88.25 73 ALA A N 1
ATOM 573 C CA . ALA A 1 73 ? 8.101 -2.922 -16.736 1.00 88.25 73 ALA A CA 1
ATOM 574 C C . ALA A 1 73 ? 8.121 -2.346 -15.315 1.00 88.25 73 ALA A C 1
ATOM 576 O O . ALA A 1 73 ? 7.483 -2.904 -14.426 1.00 88.25 73 ALA A O 1
ATOM 577 N N . LEU A 1 74 ? 8.754 -1.187 -15.113 1.00 90.00 74 LEU A N 1
ATOM 578 C CA . LEU A 1 74 ? 8.768 -0.501 -13.823 1.00 90.00 74 LEU A CA 1
ATOM 579 C C . LEU A 1 74 ? 7.351 -0.106 -13.371 1.00 90.00 74 LEU A C 1
ATOM 581 O O . LEU A 1 74 ? 6.978 -0.368 -12.230 1.00 90.00 74 LEU A O 1
ATOM 585 N N . LYS A 1 75 ? 6.512 0.426 -14.273 1.00 89.12 75 LYS A N 1
ATOM 586 C CA . LYS A 1 75 ? 5.102 0.735 -13.964 1.00 89.12 75 LYS A CA 1
ATOM 587 C C . LYS A 1 75 ? 4.300 -0.503 -13.551 1.00 89.12 75 LYS A C 1
ATOM 589 O O . LYS A 1 75 ? 3.441 -0.400 -12.675 1.00 89.12 75 LYS A O 1
ATOM 594 N N . THR A 1 76 ? 4.542 -1.648 -14.181 1.00 90.38 76 THR A N 1
ATOM 595 C CA . THR A 1 76 ? 3.894 -2.913 -13.808 1.00 90.38 76 THR A CA 1
ATOM 596 C C . THR A 1 76 ? 4.387 -3.391 -12.445 1.00 90.38 76 THR A C 1
ATOM 598 O O . THR A 1 76 ? 3.575 -3.565 -11.546 1.00 90.38 76 THR A O 1
ATOM 601 N N . ARG A 1 77 ? 5.708 -3.458 -12.226 1.00 91.06 77 ARG A N 1
ATOM 602 C CA . ARG A 1 77 ? 6.296 -3.902 -10.949 1.00 91.06 77 ARG A CA 1
ATOM 603 C C . ARG A 1 77 ? 5.823 -3.075 -9.756 1.00 91.06 77 ARG A C 1
ATOM 605 O O . ARG A 1 77 ? 5.444 -3.641 -8.738 1.00 91.06 77 ARG A O 1
ATOM 612 N N . VAL A 1 78 ? 5.808 -1.747 -9.884 1.00 91.50 78 VAL A N 1
ATOM 613 C CA . VAL A 1 78 ? 5.346 -0.862 -8.804 1.00 91.50 78 VAL A CA 1
ATOM 614 C C . VAL A 1 78 ? 3.844 -1.055 -8.547 1.00 91.50 78 VAL A C 1
ATOM 616 O O . VAL A 1 78 ? 3.412 -1.005 -7.402 1.00 91.50 78 VAL A O 1
ATOM 619 N N . ARG A 1 79 ? 3.027 -1.350 -9.565 1.00 90.56 79 ARG A N 1
ATOM 620 C CA . ARG A 1 79 ? 1.607 -1.688 -9.358 1.00 90.56 79 ARG A CA 1
ATOM 621 C C . ARG A 1 79 ? 1.433 -3.019 -8.626 1.00 90.56 79 ARG A C 1
ATOM 623 O O . ARG A 1 79 ? 0.632 -3.085 -7.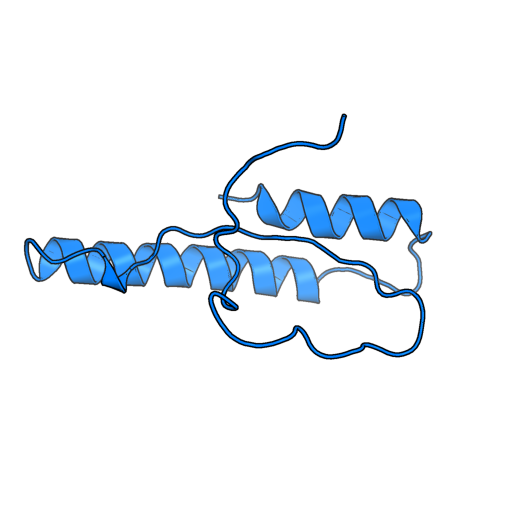697 1.00 90.56 79 ARG A O 1
ATOM 630 N N . ASP A 1 80 ? 2.200 -4.034 -9.008 1.00 91.56 80 ASP A N 1
ATOM 631 C CA . ASP A 1 80 ? 2.094 -5.393 -8.465 1.00 91.56 80 ASP A CA 1
ATOM 632 C C . ASP A 1 80 ? 2.481 -5.462 -6.981 1.00 91.56 80 ASP A C 1
ATOM 634 O O . ASP A 1 80 ? 1.902 -6.241 -6.228 1.00 91.56 80 ASP A O 1
ATOM 638 N N . ILE A 1 81 ? 3.387 -4.592 -6.516 1.00 92.62 81 ILE A N 1
ATOM 639 C CA . ILE A 1 81 ? 3.683 -4.439 -5.079 1.00 92.62 81 ILE A CA 1
ATOM 640 C C . ILE A 1 81 ? 2.406 -4.117 -4.284 1.00 92.62 81 ILE A C 1
ATOM 642 O O . ILE A 1 81 ? 2.221 -4.611 -3.176 1.00 92.62 81 ILE A O 1
ATOM 646 N N . GLY A 1 82 ? 1.467 -3.363 -4.861 1.00 87.31 82 GLY A N 1
ATOM 647 C CA . GLY A 1 82 ? 0.181 -3.066 -4.225 1.00 87.31 82 GLY A CA 1
ATOM 648 C C . GLY A 1 82 ? -0.708 -4.289 -4.008 1.00 87.31 82 GLY A C 1
ATOM 649 O O . GLY A 1 82 ? -1.579 -4.260 -3.144 1.00 87.31 82 GLY A O 1
ATOM 650 N N . GLN A 1 83 ? -0.479 -5.366 -4.759 1.00 86.00 83 GLN A N 1
ATOM 651 C CA . GLN A 1 83 ? -1.242 -6.611 -4.671 1.00 86.00 83 GLN A CA 1
ATOM 652 C C . GLN A 1 83 ? -0.622 -7.615 -3.692 1.00 86.00 83 GLN A C 1
ATOM 654 O O . GLN A 1 83 ? -1.247 -8.628 -3.387 1.00 86.00 83 GLN A O 1
ATOM 659 N N . SER A 1 84 ? 0.584 -7.354 -3.171 1.00 79.62 84 SER A N 1
ATOM 660 C CA . SER A 1 84 ? 1.163 -8.210 -2.137 1.00 79.62 84 SER A CA 1
ATOM 661 C C . SER A 1 84 ? 0.429 -7.994 -0.810 1.00 79.62 84 SER A C 1
ATOM 663 O O . SER A 1 84 ? 0.401 -6.860 -0.318 1.00 79.62 84 SER A O 1
ATOM 665 N N . SER A 1 85 ? -0.165 -9.069 -0.278 1.00 66.81 85 SER A N 1
ATOM 666 C CA . SER A 1 85 ? -0.830 -9.138 1.036 1.00 66.81 85 SER A CA 1
ATOM 667 C C . SER A 1 85 ? 0.146 -9.289 2.192 1.00 66.81 85 SER A C 1
ATOM 669 O O . SER A 1 85 ? 1.232 -9.860 1.966 1.00 66.81 85 SER A O 1
#

Radius of gyration: 16.17 Å; chains: 1; bounding box: 36×29×43 Å

Secondary structure (DSSP, 8-state):
--------SS-SSSPPP--SS-----------GGG--S-HHHHHHHHHHHHHHHHHHHHHHHT--GGG--HHHHHHHHHHHTT--

pLDDT: mean 79.32, std 19.82, range [31.02, 96.44]

Sequence (85 aa):
MADRYNPLFLCADESCPVWPGRPITAHWGIDDPAAATDSPKQIHRAFTNAHHLLQRRIGLLQALKIEGLERLALKTRVRDIGQSS